Protein AF-A0A4R5Q5V7-F1 (afdb_monomer_lite)

Radius of gyration: 14.05 Å; chains: 1; bounding box: 37×32×37 Å

Organism: NCBI:txid1442381

Sequence (126 aa):
MPRTRPQTLSVTTVNDVAGRLERVVTVLEGMPDRVKAPLVPSAGAYNCRVVVDSGLPSMHAFGAAIDVGVRYSEYWAWSRSRGTKFDPGQLPGEILEAFEAERFIWGGKWFHYDGLHFEYRPELFR

pLDDT: mean 93.29,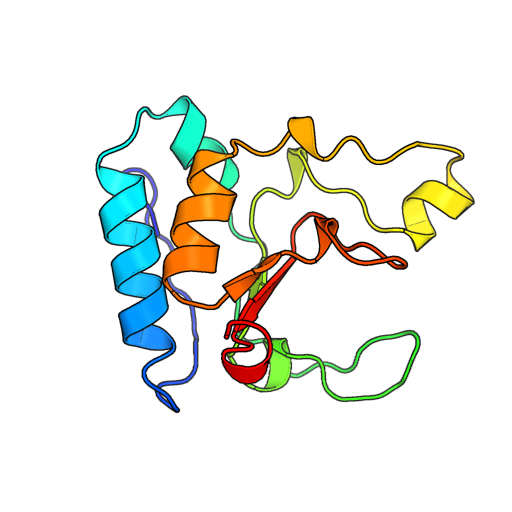 std 4.94, range [76.88, 98.56]

Foldseek 3Di:
DAPVDDDDADADPPPPLVVLVVQLNVQQNPDDPVQCVQVPPWPGFADADADPVPRHTDLSVNSFKTFTNVVLWDFQVRCVVVVHDRDLVSRPVSSCVSLVVSQWHAQCPDPRRTRRMTGRDNVVPD

Secondary structure (DSSP, 8-state):
--TTS--------GGGHHHHHHHHHHHHHTS-HHHHGGGSS--BS----B-TTT-SBPGGGGT-EEE--GGG--BHHHHHHHT----GGGS-HHHHHHHHHTTEEEGGGSTT-BTTEEEE-GGG--

Structure (mmCIF, N/CA/C/O backbone):
data_AF-A0A4R5Q5V7-F1
#
_entry.id   AF-A0A4R5Q5V7-F1
#
loop_
_atom_site.group_PDB
_atom_site.id
_atom_site.type_symbol
_atom_site.label_atom_id
_atom_site.label_alt_id
_atom_site.label_comp_id
_atom_site.label_asym_id
_atom_site.label_entity_id
_atom_site.label_seq_id
_atom_site.pdbx_PDB_ins_code
_atom_site.Cartn_x
_atom_site.Cartn_y
_atom_site.Cartn_z
_atom_site.occupancy
_atom_site.B_iso_or_equiv
_atom_site.auth_seq_id
_atom_site.auth_comp_id
_atom_site.auth_asym_id
_atom_site.auth_atom_id
_atom_site.pdbx_PDB_model_num
ATOM 1 N N . MET A 1 1 ? -9.210 4.720 4.184 1.00 84.25 1 MET A N 1
ATOM 2 C CA . MET A 1 1 ? -8.101 5.628 4.571 1.00 84.25 1 MET A CA 1
ATOM 3 C C . MET A 1 1 ? -8.431 6.311 5.890 1.00 84.25 1 MET A C 1
ATOM 5 O O . MET A 1 1 ? -9.624 6.377 6.177 1.00 84.25 1 MET A O 1
ATOM 9 N N . PRO A 1 2 ? -7.432 6.805 6.656 1.00 82.19 2 PRO A N 1
ATOM 10 C CA . PRO A 1 2 ? -7.642 7.397 7.977 1.00 82.19 2 PRO A CA 1
ATOM 11 C C . PRO A 1 2 ? -8.806 8.399 8.039 1.00 82.19 2 PRO A C 1
ATOM 13 O O . PRO A 1 2 ? -8.857 9.316 7.218 1.00 82.19 2 PRO A O 1
ATOM 16 N N . ARG A 1 3 ? -9.705 8.297 9.025 1.00 83.56 3 ARG A N 1
ATOM 17 C CA . ARG A 1 3 ? -10.880 9.179 9.181 1.00 83.56 3 ARG A CA 1
ATOM 18 C C . ARG A 1 3 ? -10.486 10.633 9.388 1.00 83.56 3 ARG A C 1
ATOM 20 O O . ARG A 1 3 ? -11.242 11.529 9.031 1.00 83.56 3 ARG A O 1
ATOM 27 N N . THR A 1 4 ? -9.303 10.866 9.954 1.00 80.31 4 THR A N 1
ATOM 28 C CA . THR A 1 4 ? -8.746 12.209 10.156 1.00 80.31 4 THR A CA 1
ATOM 29 C C . THR A 1 4 ? -8.502 12.943 8.838 1.00 80.31 4 THR A C 1
ATOM 31 O O . THR A 1 4 ? -8.557 14.171 8.815 1.00 80.31 4 THR A O 1
ATOM 34 N N . ARG A 1 5 ? -8.251 12.216 7.738 1.00 85.94 5 ARG A N 1
ATOM 35 C CA . ARG A 1 5 ? -8.130 12.755 6.376 1.00 85.94 5 ARG A CA 1
ATOM 36 C C . ARG A 1 5 ? -8.626 11.720 5.352 1.00 85.94 5 ARG A C 1
ATOM 38 O O . ARG A 1 5 ? -7.814 10.962 4.807 1.00 85.94 5 ARG A O 1
ATOM 45 N N . PRO A 1 6 ? -9.946 11.676 5.099 1.00 87.19 6 PRO A N 1
ATOM 46 C CA . PRO A 1 6 ? -10.550 10.658 4.254 1.00 87.19 6 PRO A CA 1
ATOM 47 C C . PRO A 1 6 ? -10.111 10.810 2.795 1.00 87.19 6 PRO A C 1
ATOM 49 O O . PRO A 1 6 ? -9.896 11.913 2.296 1.00 87.19 6 PRO A O 1
ATOM 52 N N . GLN A 1 7 ? -9.987 9.675 2.113 1.00 91.25 7 GLN A N 1
ATOM 53 C CA . GLN A 1 7 ? -9.682 9.586 0.687 1.00 91.25 7 GLN A CA 1
ATOM 54 C C . GLN A 1 7 ? -10.450 8.397 0.113 1.00 91.25 7 GLN A C 1
ATOM 56 O O . GLN A 1 7 ? -10.552 7.358 0.774 1.00 91.25 7 GLN A O 1
ATOM 61 N N . THR A 1 8 ? -10.945 8.543 -1.113 1.00 91.75 8 THR A N 1
ATOM 62 C CA . THR A 1 8 ? -11.619 7.467 -1.845 1.00 91.75 8 THR A CA 1
ATOM 63 C C . THR A 1 8 ? -10.608 6.742 -2.720 1.00 91.75 8 THR A C 1
ATOM 65 O O . THR A 1 8 ? -9.872 7.377 -3.472 1.00 91.75 8 THR A O 1
ATOM 68 N N . LEU A 1 9 ? -10.584 5.415 -2.627 1.00 94.19 9 LEU A N 1
ATOM 69 C CA . LEU A 1 9 ? -9.711 4.553 -3.414 1.00 94.19 9 LEU A CA 1
ATOM 70 C C . LEU A 1 9 ? -10.555 3.557 -4.197 1.00 94.19 9 LEU A C 1
ATOM 72 O O . LEU A 1 9 ? -11.476 2.957 -3.647 1.00 94.19 9 LEU A O 1
ATOM 76 N N . SER A 1 10 ? -10.204 3.358 -5.462 1.00 96.62 10 SER A N 1
ATOM 77 C CA . SER A 1 10 ? -10.748 2.272 -6.270 1.00 96.62 10 SER A CA 1
ATOM 78 C C . SER A 1 10 ? -9.833 1.059 -6.137 1.00 96.62 10 SER A C 1
ATOM 80 O O . SER A 1 10 ? -8.649 1.144 -6.462 1.00 96.62 10 SER A O 1
ATOM 82 N N . VAL A 1 11 ? -10.379 -0.053 -5.656 1.00 97.94 11 VAL A N 1
ATOM 83 C CA . VAL A 1 11 ? -9.701 -1.350 -5.508 1.00 97.94 11 VAL A CA 1
ATOM 84 C C . VAL A 1 11 ? -10.638 -2.468 -5.952 1.00 97.94 11 VAL A C 1
ATOM 86 O O . VAL A 1 11 ? -11.851 -2.278 -6.032 1.00 97.94 11 VAL A O 1
ATOM 89 N N . THR A 1 12 ? -10.081 -3.633 -6.269 1.00 98.25 12 THR A N 1
ATOM 90 C CA . THR A 1 12 ? -10.876 -4.797 -6.668 1.00 98.25 12 THR A CA 1
ATOM 91 C C . THR A 1 12 ? -11.590 -5.441 -5.478 1.00 98.25 12 THR A C 1
ATOM 93 O O . THR A 1 12 ? -11.130 -5.376 -4.338 1.00 98.25 12 THR A O 1
ATOM 96 N N . THR A 1 13 ? -12.717 -6.099 -5.744 1.00 98.25 13 THR A N 1
ATOM 97 C CA . THR A 1 13 ? -13.428 -6.943 -4.769 1.00 98.25 13 THR A CA 1
ATOM 98 C C . THR A 1 13 ? -13.023 -8.415 -4.860 1.00 98.25 13 THR A C 1
ATOM 100 O O . THR A 1 13 ? -13.349 -9.204 -3.973 1.00 98.25 13 THR A O 1
ATOM 103 N N . VAL A 1 14 ? -12.286 -8.803 -5.907 1.00 98.12 14 VAL A N 1
ATOM 104 C CA . VAL A 1 14 ? -11.751 -10.162 -6.061 1.00 98.12 14 VAL A CA 1
ATOM 105 C C . VAL A 1 14 ? -10.850 -10.491 -4.867 1.00 98.12 14 VAL A C 1
ATOM 107 O O . VAL A 1 14 ? -10.054 -9.658 -4.442 1.00 98.12 14 VAL A O 1
ATOM 110 N N . ASN A 1 15 ? -10.979 -11.702 -4.316 1.00 97.62 15 ASN A N 1
ATOM 111 C CA . ASN A 1 15 ? -10.236 -12.175 -3.136 1.00 97.62 15 ASN A CA 1
ATOM 112 C C . ASN A 1 15 ? -10.386 -11.310 -1.868 1.00 97.62 15 ASN A C 1
ATOM 114 O O . ASN A 1 15 ? -9.518 -11.340 -0.990 1.00 97.62 15 ASN A O 1
ATOM 118 N N . ASP A 1 16 ? -11.492 -10.567 -1.754 1.00 98.25 16 ASP A N 1
ATOM 119 C CA . ASP A 1 16 ? -11.762 -9.659 -0.632 1.00 98.25 16 ASP A CA 1
ATOM 120 C C . ASP A 1 16 ? -10.714 -8.536 -0.494 1.00 98.25 16 ASP A C 1
ATOM 122 O O . ASP A 1 16 ? -10.481 -8.029 0.595 1.00 98.25 16 ASP A O 1
ATOM 126 N N . VAL A 1 17 ? -10.049 -8.113 -1.577 1.00 98.50 17 VAL A N 1
ATOM 127 C CA . VAL A 1 17 ? -9.020 -7.051 -1.497 1.00 98.50 17 VAL A CA 1
ATOM 128 C C . VAL A 1 17 ? -9.574 -5.757 -0.886 1.00 98.50 17 VAL A C 1
ATOM 130 O O . VAL A 1 17 ? -8.912 -5.154 -0.041 1.00 98.50 17 VAL A O 1
ATOM 133 N N . ALA A 1 18 ? -10.796 -5.359 -1.254 1.00 98.06 18 ALA A N 1
ATOM 134 C CA . ALA A 1 18 ? -11.468 -4.208 -0.656 1.00 98.06 18 ALA A CA 1
ATOM 135 C C . ALA A 1 18 ? -11.642 -4.356 0.868 1.00 98.06 18 ALA A C 1
ATOM 137 O O . ALA A 1 18 ? -11.178 -3.496 1.616 1.00 98.06 18 ALA A O 1
ATOM 138 N N . GLY A 1 19 ? -12.228 -5.464 1.338 1.00 98.12 19 GLY A N 1
ATOM 139 C CA . GLY A 1 19 ? -12.441 -5.703 2.768 1.00 98.12 19 GLY A CA 1
ATOM 140 C C . GLY A 1 19 ? -11.135 -5.885 3.547 1.00 98.12 19 GLY A C 1
ATOM 141 O O . GLY A 1 19 ? -11.014 -5.438 4.685 1.00 98.12 19 GLY A O 1
ATOM 142 N N . ARG A 1 20 ? -10.109 -6.472 2.926 1.00 98.38 20 ARG A N 1
ATOM 143 C CA . ARG A 1 20 ? -8.748 -6.554 3.477 1.00 98.38 20 ARG A CA 1
ATOM 144 C C . ARG A 1 20 ? -8.156 -5.176 3.714 1.00 98.38 20 ARG A C 1
ATOM 146 O O . ARG A 1 20 ? -7.679 -4.897 4.808 1.00 98.38 20 ARG A O 1
ATOM 153 N N . LEU A 1 21 ? -8.226 -4.296 2.717 1.00 97.44 21 LEU A N 1
ATOM 154 C CA . LEU A 1 21 ? -7.729 -2.931 2.850 1.00 97.44 21 LEU A CA 1
ATOM 155 C C . LEU A 1 21 ? -8.521 -2.139 3.902 1.00 97.44 21 LEU A C 1
ATOM 157 O O . LEU A 1 21 ? -7.935 -1.350 4.643 1.00 97.44 21 LEU A O 1
ATOM 161 N N . GLU A 1 22 ? -9.830 -2.369 4.020 1.00 96.62 22 GLU A N 1
ATOM 162 C CA . GLU A 1 22 ? -10.630 -1.810 5.115 1.00 96.62 22 GLU A CA 1
ATOM 163 C C . GLU A 1 22 ? -10.118 -2.267 6.485 1.00 96.62 22 GLU A C 1
ATOM 165 O O . GLU A 1 22 ? -9.940 -1.424 7.362 1.00 96.62 22 GLU A O 1
ATOM 170 N N . ARG A 1 23 ? -9.791 -3.555 6.662 1.00 98.00 23 ARG A N 1
ATOM 171 C CA . ARG A 1 23 ? -9.216 -4.074 7.916 1.00 98.00 23 ARG A CA 1
ATOM 172 C C . ARG A 1 23 ? -7.849 -3.469 8.233 1.00 98.00 23 ARG A C 1
ATOM 174 O O . ARG A 1 23 ? -7.634 -3.075 9.380 1.00 98.00 23 ARG A O 1
ATOM 181 N N . VAL A 1 24 ? -6.978 -3.296 7.232 1.00 97.69 24 VAL A N 1
ATOM 182 C CA . VAL A 1 24 ? -5.710 -2.552 7.390 1.00 97.69 24 VAL A CA 1
ATOM 183 C C . VAL A 1 24 ? -5.991 -1.153 7.933 1.00 97.69 24 VAL A C 1
ATOM 185 O O . VAL A 1 24 ? -5.417 -0.741 8.940 1.00 97.69 24 VAL A O 1
ATOM 188 N N . VAL A 1 25 ? -6.912 -0.423 7.299 1.00 94.88 25 VAL A N 1
ATOM 189 C CA . VAL A 1 25 ? -7.279 0.928 7.736 1.00 94.88 25 VAL A CA 1
ATOM 190 C C . VAL A 1 25 ? -7.827 0.898 9.160 1.00 94.88 25 VAL A C 1
ATOM 192 O O . VAL A 1 25 ? -7.372 1.691 9.973 1.00 94.88 25 VAL A O 1
ATOM 195 N N . THR A 1 26 ? -8.738 -0.018 9.498 1.00 95.94 26 THR A N 1
ATOM 196 C CA . THR A 1 26 ? -9.308 -0.150 10.848 1.00 95.94 26 THR A CA 1
ATOM 197 C C . THR A 1 26 ? -8.240 -0.346 11.919 1.00 95.94 26 THR A C 1
ATOM 199 O O . THR A 1 26 ? -8.316 0.305 12.961 1.00 95.94 26 THR A O 1
ATOM 202 N N . VAL A 1 27 ? -7.240 -1.196 11.671 1.00 97.12 27 VAL A N 1
ATOM 203 C CA . VAL A 1 27 ? -6.109 -1.389 12.591 1.00 97.12 27 VAL A CA 1
ATOM 204 C C . VAL A 1 27 ? -5.335 -0.082 12.763 1.00 97.12 27 VAL A C 1
ATOM 206 O O . VAL A 1 27 ? -5.098 0.359 13.889 1.00 97.12 27 VAL A O 1
ATOM 209 N N . LEU A 1 28 ? -4.999 0.581 11.655 1.00 96.06 28 LEU A N 1
ATOM 210 C CA . LEU A 1 28 ? -4.202 1.806 11.673 1.00 96.06 28 LEU A CA 1
ATOM 211 C C . LEU A 1 28 ? -4.962 3.011 12.255 1.00 96.06 28 LEU A C 1
ATOM 213 O O . LEU A 1 28 ? -4.329 3.885 12.838 1.00 96.06 28 LEU A O 1
ATOM 217 N N . GLU A 1 29 ? -6.299 3.064 12.181 1.00 94.25 29 GLU A N 1
ATOM 218 C CA . GLU A 1 29 ? -7.115 4.109 12.833 1.00 94.25 29 GLU A CA 1
ATOM 219 C C . GLU A 1 29 ? -6.873 4.189 14.341 1.00 94.25 29 GLU A C 1
ATOM 221 O O . GLU A 1 29 ? -6.864 5.285 14.908 1.00 94.25 29 GLU A O 1
ATOM 226 N N . GLY A 1 30 ? -6.684 3.033 14.984 1.00 93.69 30 GLY A N 1
ATOM 227 C CA . GLY A 1 30 ? -6.437 2.929 16.422 1.00 93.69 30 GLY A CA 1
ATOM 228 C C . GLY A 1 30 ? -5.048 3.410 16.848 1.00 93.69 30 GLY A C 1
ATOM 229 O O . GLY A 1 30 ? -4.768 3.469 18.044 1.00 93.69 30 GLY A O 1
ATOM 230 N N . MET A 1 31 ? -4.175 3.753 15.897 1.00 95.69 31 MET A N 1
ATOM 231 C CA . MET A 1 31 ? -2.785 4.112 16.163 1.00 95.69 31 MET A CA 1
ATOM 232 C C . MET A 1 31 ? -2.569 5.631 16.285 1.00 95.69 31 MET A C 1
ATOM 234 O O . MET A 1 31 ? -3.375 6.434 15.792 1.00 95.69 31 MET A O 1
ATOM 238 N N . PRO A 1 32 ? -1.461 6.063 16.924 1.00 95.50 32 PRO A N 1
ATOM 239 C CA . PRO A 1 32 ? -1.109 7.475 17.029 1.00 95.50 32 PRO A CA 1
ATOM 240 C C . PRO A 1 32 ? -0.955 8.154 15.663 1.00 95.50 32 PRO A C 1
ATOM 242 O O . PRO A 1 32 ? -0.524 7.537 14.689 1.00 95.50 32 PRO A O 1
ATOM 245 N N . ASP A 1 33 ? -1.207 9.462 15.599 1.00 93.38 33 ASP A N 1
ATOM 246 C CA . ASP A 1 33 ? -1.174 10.218 14.337 1.00 93.38 33 ASP A CA 1
ATOM 247 C C . ASP A 1 33 ? 0.169 10.139 13.601 1.00 93.38 33 ASP A C 1
ATOM 249 O O . ASP A 1 33 ? 0.183 10.120 12.373 1.00 93.38 33 ASP A O 1
ATOM 253 N N . ARG A 1 34 ? 1.289 9.996 14.325 1.00 92.94 34 ARG A N 1
ATOM 254 C CA . ARG A 1 34 ? 2.617 9.783 13.721 1.00 92.94 34 ARG A CA 1
ATOM 255 C C . ARG A 1 34 ? 2.694 8.520 12.849 1.00 92.94 34 ARG A C 1
ATOM 257 O O . ARG A 1 34 ? 3.433 8.518 11.875 1.00 92.94 34 ARG A O 1
ATOM 264 N N . VAL A 1 35 ? 1.926 7.478 13.183 1.00 94.88 35 VAL A N 1
ATOM 265 C CA . VAL A 1 35 ? 1.863 6.214 12.428 1.00 94.88 35 VAL A CA 1
ATOM 266 C C . VAL A 1 35 ? 0.893 6.330 11.254 1.00 94.88 35 VAL A C 1
ATOM 268 O O . VAL A 1 35 ? 1.126 5.761 10.199 1.00 94.88 35 VAL A O 1
ATOM 271 N N . LYS A 1 36 ? -0.185 7.107 11.396 1.00 94.19 36 LYS A N 1
ATOM 272 C CA . LYS A 1 36 ? -1.178 7.304 10.325 1.00 94.19 36 LYS A CA 1
ATOM 273 C C . LYS A 1 36 ? -0.740 8.326 9.279 1.00 94.19 36 LYS A C 1
ATOM 275 O O . LYS A 1 36 ? -1.203 8.262 8.142 1.00 94.19 36 LYS A O 1
ATOM 280 N N . ALA A 1 37 ? 0.119 9.278 9.646 1.00 93.44 37 ALA A N 1
ATOM 281 C CA . ALA A 1 37 ? 0.553 10.369 8.774 1.00 93.44 37 ALA A CA 1
ATOM 282 C C . ALA A 1 37 ? 1.089 9.907 7.400 1.00 93.44 37 ALA A C 1
ATOM 284 O O . ALA A 1 37 ? 0.698 10.517 6.404 1.00 93.44 37 ALA A O 1
ATOM 285 N N . PRO A 1 38 ? 1.888 8.825 7.285 1.00 94.19 38 PRO A N 1
ATOM 286 C CA . PRO A 1 38 ? 2.358 8.321 5.994 1.00 94.19 38 PRO A CA 1
ATOM 287 C C . PRO A 1 38 ? 1.241 7.852 5.051 1.00 94.19 38 PRO A C 1
ATOM 289 O O . PRO A 1 38 ? 1.438 7.846 3.841 1.00 94.19 38 PRO A O 1
ATOM 292 N N . LEU A 1 39 ? 0.056 7.503 5.559 1.00 94.00 39 LEU A N 1
ATOM 293 C CA . LEU A 1 39 ? -1.071 7.073 4.726 1.00 94.00 39 LEU A CA 1
ATOM 294 C C . LEU A 1 39 ? -1.693 8.240 3.936 1.00 94.00 39 LEU A C 1
ATOM 296 O O . LEU A 1 39 ? -2.546 8.018 3.078 1.00 94.00 39 LEU A O 1
ATOM 300 N N . VAL A 1 40 ? -1.337 9.498 4.230 1.00 92.56 40 VAL A N 1
ATOM 301 C CA . VAL A 1 40 ? -2.016 10.667 3.662 1.00 92.56 40 VAL A CA 1
ATOM 302 C C . VAL A 1 40 ? -1.041 11.702 3.077 1.00 92.56 40 VAL A C 1
ATOM 304 O O . VAL A 1 40 ? -0.198 12.228 3.805 1.00 92.56 40 VAL A O 1
ATOM 307 N N . PRO A 1 41 ? -1.237 12.128 1.813 1.00 92.88 41 PRO A N 1
ATOM 308 C CA . PRO A 1 41 ? -2.107 11.501 0.815 1.00 92.88 41 PRO A CA 1
ATOM 309 C C . PRO A 1 41 ? -1.550 10.133 0.396 1.00 92.88 41 PRO A C 1
ATOM 311 O O . PRO A 1 41 ? -0.339 9.917 0.431 1.00 92.88 41 PRO A O 1
ATOM 314 N N . SER A 1 42 ? -2.427 9.223 -0.023 1.00 93.94 42 SER A N 1
ATOM 315 C CA . SER A 1 42 ? -1.981 8.080 -0.823 1.00 93.94 42 SER A CA 1
ATOM 316 C C . SER A 1 42 ? -1.553 8.562 -2.211 1.00 93.94 42 SER A C 1
ATOM 318 O O . SER A 1 42 ? -2.009 9.605 -2.685 1.00 93.94 42 SER A O 1
ATOM 320 N N . ALA A 1 43 ? -0.698 7.789 -2.873 1.00 94.25 43 ALA A N 1
ATOM 321 C CA . ALA A 1 43 ? -0.378 7.954 -4.290 1.00 94.25 43 ALA A CA 1
ATOM 322 C C . ALA A 1 43 ? -1.353 7.184 -5.208 1.00 94.25 43 ALA A C 1
ATOM 324 O O . ALA A 1 43 ? -1.187 7.172 -6.426 1.00 94.25 43 ALA A O 1
ATOM 325 N N . GLY A 1 44 ? -2.418 6.613 -4.636 1.00 94.62 44 GLY A N 1
ATOM 326 C CA . GLY A 1 44 ? -3.501 5.954 -5.358 1.00 94.62 44 GLY A CA 1
ATOM 327 C C . GLY A 1 44 ? -3.487 4.432 -5.228 1.00 94.62 44 GLY A C 1
ATOM 328 O O . GLY A 1 44 ? -2.621 3.843 -4.585 1.00 94.62 44 GLY A O 1
ATOM 329 N N . ALA A 1 45 ? -4.501 3.808 -5.826 1.00 97.31 45 ALA A N 1
ATOM 330 C CA . ALA A 1 45 ? -4.689 2.360 -5.852 1.00 97.31 45 ALA A CA 1
ATOM 331 C C . ALA A 1 45 ? -4.909 1.883 -7.295 1.00 97.31 45 ALA A C 1
ATOM 333 O O . ALA A 1 45 ? -3.939 1.662 -8.010 1.00 97.31 45 ALA A O 1
ATOM 334 N N . TYR A 1 46 ? -6.142 1.786 -7.793 1.00 97.44 46 TYR A N 1
ATOM 335 C CA . TYR A 1 46 ? -6.361 1.433 -9.197 1.00 97.44 46 TYR A CA 1
ATOM 336 C C . TYR A 1 46 ? -5.767 2.463 -10.171 1.00 97.44 46 TYR A C 1
ATOM 338 O O . TYR A 1 46 ? -6.094 3.650 -10.126 1.00 97.44 46 TYR A O 1
ATOM 346 N N . ASN A 1 47 ? -4.932 1.978 -11.088 1.00 96.19 47 ASN A N 1
ATOM 347 C CA . ASN A 1 47 ? -4.413 2.724 -12.229 1.00 96.19 47 ASN A CA 1
ATOM 348 C C . ASN A 1 47 ? -4.057 1.731 -13.345 1.00 96.19 47 ASN A C 1
ATOM 350 O O . ASN A 1 47 ? -3.159 0.903 -13.176 1.00 96.19 47 ASN A O 1
ATOM 354 N N . CYS A 1 48 ? -4.765 1.797 -14.476 1.00 94.62 48 CYS A N 1
ATOM 355 C CA . CYS A 1 48 ? -4.542 0.914 -15.621 1.00 94.62 48 CYS A CA 1
ATOM 356 C C . CYS A 1 48 ? -3.244 1.299 -16.352 1.00 94.62 48 CYS A C 1
ATOM 358 O O . CYS A 1 48 ? -3.255 2.059 -17.319 1.00 94.62 48 CYS A O 1
ATOM 360 N N . ARG A 1 49 ? -2.114 0.789 -15.851 1.00 92.75 49 ARG A N 1
ATOM 361 C CA . ARG A 1 49 ? -0.767 1.041 -16.375 1.00 92.75 49 ARG A CA 1
ATOM 362 C C . ARG A 1 49 ? 0.084 -0.225 -16.409 1.00 92.75 49 ARG A C 1
ATOM 364 O O . ARG A 1 49 ? -0.150 -1.180 -15.666 1.00 92.75 49 ARG A O 1
ATOM 371 N N . VAL A 1 50 ? 1.131 -0.186 -17.221 1.00 92.56 50 VAL A N 1
ATOM 372 C CA . VAL A 1 50 ? 2.200 -1.190 -17.219 1.00 92.56 50 VAL A CA 1
ATOM 373 C C . VAL A 1 50 ? 3.357 -0.753 -16.319 1.00 92.56 50 VAL A C 1
ATOM 375 O O . VAL A 1 50 ? 3.523 0.436 -16.026 1.00 92.56 50 VAL A O 1
ATOM 378 N N . VAL A 1 51 ? 4.160 -1.712 -15.867 1.00 85.56 51 VAL A N 1
ATOM 379 C CA . VAL A 1 51 ? 5.458 -1.440 -15.241 1.00 85.56 51 VAL A CA 1
ATOM 380 C C . VAL A 1 51 ? 6.431 -1.023 -16.340 1.00 85.56 51 VAL A C 1
ATOM 382 O O . VAL A 1 51 ? 6.591 -1.743 -17.323 1.00 85.56 51 VAL A O 1
ATOM 385 N N . VAL A 1 52 ? 7.072 0.138 -16.178 1.00 81.62 52 VAL A N 1
ATOM 386 C CA . VAL A 1 52 ? 7.930 0.754 -17.211 1.00 81.62 52 VAL A CA 1
ATOM 387 C C . VAL A 1 52 ? 9.014 -0.207 -17.701 1.00 81.62 52 VAL A C 1
ATOM 389 O O . VAL A 1 52 ? 9.261 -0.297 -18.899 1.00 81.62 52 VAL A O 1
ATOM 392 N N . ASP A 1 53 ? 9.607 -0.964 -16.782 1.00 76.88 53 ASP A N 1
ATOM 393 C CA . ASP A 1 53 ? 10.814 -1.739 -17.062 1.00 76.88 53 ASP A CA 1
ATOM 394 C C . ASP A 1 53 ? 10.520 -3.119 -17.676 1.00 76.88 53 ASP A C 1
ATOM 396 O O . ASP A 1 53 ? 11.403 -3.723 -18.280 1.00 76.88 53 ASP A O 1
ATOM 400 N N . SER A 1 54 ? 9.292 -3.632 -17.527 1.00 84.56 54 SER A N 1
ATOM 401 C CA . SER A 1 54 ? 8.905 -4.968 -18.011 1.00 84.56 54 SER A CA 1
ATOM 402 C C . SER A 1 54 ? 7.806 -4.956 -19.072 1.00 84.56 54 SER A C 1
ATOM 404 O O . SER A 1 54 ? 7.629 -5.952 -19.769 1.00 84.56 54 SER A O 1
ATOM 406 N N . GLY A 1 55 ? 7.029 -3.874 -19.179 1.00 88.00 55 GLY A N 1
ATOM 407 C CA . GLY A 1 55 ? 5.835 -3.807 -20.026 1.00 88.00 55 GLY A CA 1
ATOM 408 C C . GLY A 1 55 ? 4.667 -4.680 -19.546 1.00 88.00 55 GLY A C 1
ATOM 409 O O . GLY A 1 55 ? 3.607 -4.669 -20.169 1.00 88.00 55 GLY A O 1
ATOM 410 N N . LEU A 1 56 ? 4.824 -5.415 -18.440 1.00 90.75 56 LEU A N 1
ATOM 411 C CA . LEU A 1 56 ? 3.757 -6.225 -17.857 1.00 90.75 56 LEU A CA 1
ATOM 412 C C . LEU A 1 56 ? 2.750 -5.336 -17.110 1.00 90.75 56 LEU A C 1
ATOM 414 O O . LEU A 1 56 ? 3.137 -4.285 -16.583 1.00 90.75 56 LEU A O 1
ATOM 418 N N . PRO A 1 57 ? 1.468 -5.740 -17.022 1.00 92.81 57 PRO A N 1
ATOM 419 C CA . PRO A 1 57 ? 0.491 -5.037 -16.200 1.00 92.81 57 PRO A CA 1
ATOM 420 C C . PRO A 1 57 ? 0.980 -4.895 -14.756 1.00 92.81 57 PRO A C 1
ATOM 422 O O . PRO A 1 57 ? 1.416 -5.864 -14.137 1.00 92.81 57 PRO A O 1
ATOM 425 N N . SER A 1 58 ? 0.905 -3.679 -14.219 1.00 94.75 58 SER A N 1
ATOM 426 C CA . SER A 1 58 ? 1.178 -3.432 -12.802 1.00 94.75 58 SER A CA 1
ATOM 427 C C . SER A 1 58 ? 0.065 -4.020 -11.930 1.00 94.75 58 SER A C 1
ATOM 429 O O . SER A 1 58 ? -1.088 -4.071 -12.357 1.00 94.75 58 SER A O 1
ATOM 431 N N . MET A 1 59 ? 0.355 -4.363 -10.670 1.00 96.62 59 MET A N 1
ATOM 432 C CA . MET A 1 59 ? -0.685 -4.750 -9.706 1.00 96.62 59 MET A CA 1
ATOM 433 C C . MET A 1 59 ? -1.741 -3.656 -9.470 1.00 96.62 59 MET A C 1
ATOM 435 O O . MET A 1 59 ? -2.900 -3.961 -9.173 1.00 96.62 59 MET A O 1
ATOM 439 N N . HIS A 1 60 ? -1.403 -2.388 -9.735 1.00 97.75 60 HIS A N 1
ATOM 440 C CA . HIS A 1 60 ? -2.380 -1.296 -9.793 1.00 97.75 60 HIS A CA 1
ATOM 441 C C . HIS A 1 60 ? -3.431 -1.475 -10.895 1.00 97.75 60 HIS A C 1
ATOM 443 O O . HIS A 1 60 ? -4.583 -1.087 -10.702 1.00 97.75 60 HIS A O 1
ATOM 449 N N . ALA A 1 61 ? -3.078 -2.082 -12.033 1.00 97.38 61 ALA A N 1
ATOM 450 C CA . ALA A 1 61 ? -4.011 -2.311 -13.136 1.00 97.38 61 ALA A CA 1
ATOM 451 C C . ALA A 1 61 ? -5.094 -3.338 -12.774 1.00 97.38 61 ALA A C 1
ATOM 453 O O . ALA A 1 61 ? -6.182 -3.311 -13.342 1.00 97.38 61 ALA A O 1
ATOM 454 N N . PHE A 1 62 ? -4.826 -4.195 -11.786 1.00 97.19 62 PHE A N 1
ATOM 455 C CA . PHE A 1 62 ? -5.794 -5.142 -11.232 1.00 97.19 62 PHE A CA 1
ATOM 456 C C . PHE A 1 62 ? -6.554 -4.588 -10.017 1.00 97.19 62 PHE A C 1
ATOM 458 O O . PHE A 1 62 ? -7.371 -5.298 -9.436 1.00 97.19 62 PHE A O 1
ATOM 465 N N . GLY A 1 63 ? -6.289 -3.341 -9.602 1.00 97.81 63 GLY A N 1
ATOM 466 C CA . GLY A 1 63 ? -6.870 -2.761 -8.386 1.00 97.81 63 GLY A CA 1
ATOM 467 C C . GLY A 1 63 ? -6.450 -3.497 -7.110 1.00 97.81 63 GLY A C 1
ATOM 468 O O . GLY A 1 63 ? -7.177 -3.458 -6.121 1.00 97.81 63 GLY A O 1
ATOM 469 N N . ALA A 1 64 ? -5.311 -4.193 -7.151 1.00 98.31 64 ALA A N 1
ATOM 470 C CA . ALA A 1 64 ? -4.801 -5.052 -6.086 1.00 98.31 64 ALA A CA 1
ATOM 471 C C . ALA A 1 64 ? -3.520 -4.490 -5.445 1.00 98.31 64 ALA A C 1
ATOM 473 O O . ALA A 1 64 ? -2.758 -5.225 -4.822 1.00 98.31 64 ALA A O 1
ATOM 474 N N . ALA A 1 65 ? -3.288 -3.185 -5.597 1.00 98.25 65 ALA A N 1
ATOM 475 C CA . ALA A 1 65 ? -2.174 -2.473 -4.993 1.00 98.25 65 ALA A CA 1
ATOM 476 C C . ALA A 1 65 ? -2.584 -1.075 -4.522 1.00 98.25 65 ALA A C 1
ATOM 478 O O . ALA A 1 65 ? -3.574 -0.514 -5.002 1.00 98.25 65 ALA A O 1
ATOM 479 N N . ILE A 1 66 ? -1.805 -0.523 -3.599 1.00 98.00 66 ILE A N 1
ATOM 480 C CA . ILE A 1 66 ? -1.936 0.832 -3.071 1.00 98.00 66 ILE A CA 1
ATOM 481 C C . ILE A 1 66 ? -0.553 1.414 -2.792 1.00 98.00 66 ILE A C 1
ATOM 483 O O . ILE A 1 66 ? 0.337 0.725 -2.301 1.00 98.00 66 ILE A O 1
ATOM 487 N N . ASP A 1 67 ? -0.425 2.709 -3.055 1.00 97.06 67 ASP A N 1
ATOM 488 C CA . ASP A 1 67 ? 0.782 3.474 -2.799 1.00 97.06 67 ASP A CA 1
ATOM 489 C C . ASP A 1 67 ? 0.577 4.437 -1.618 1.00 97.06 67 ASP A C 1
ATOM 491 O O . ASP A 1 67 ? -0.308 5.300 -1.642 1.00 97.06 67 ASP A O 1
ATOM 495 N N . VAL A 1 68 ? 1.399 4.321 -0.574 1.00 96.25 68 VAL A N 1
ATOM 496 C CA . VAL A 1 68 ? 1.382 5.189 0.620 1.00 96.25 68 VAL A CA 1
ATOM 497 C C . VAL A 1 68 ? 2.802 5.539 1.060 1.00 96.25 68 VAL A C 1
ATOM 499 O O . VAL A 1 68 ? 3.771 4.940 0.620 1.00 96.25 68 VAL A O 1
ATOM 502 N N . GLY A 1 69 ? 2.958 6.529 1.937 1.00 93.94 69 GLY A N 1
ATOM 503 C CA . GLY A 1 69 ? 4.263 6.847 2.512 1.00 93.94 69 GLY A CA 1
ATOM 504 C C . GLY A 1 69 ? 5.230 7.502 1.528 1.00 93.94 69 GLY A C 1
ATOM 505 O O . GLY A 1 69 ? 6.431 7.408 1.726 1.00 93.94 69 GLY A O 1
ATOM 506 N N . VAL A 1 70 ? 4.728 8.221 0.516 1.00 91.25 70 VAL A N 1
ATOM 507 C CA . VAL A 1 70 ? 5.525 8.852 -0.563 1.00 91.25 70 VAL A CA 1
ATOM 508 C C . VAL A 1 70 ? 6.720 9.674 -0.048 1.00 91.25 70 VAL A C 1
ATOM 510 O O . VAL A 1 70 ? 7.772 9.728 -0.673 1.00 91.25 70 VAL A O 1
ATOM 513 N N . ARG A 1 71 ? 6.584 10.326 1.115 1.00 89.19 71 ARG A N 1
ATOM 514 C CA . ARG A 1 71 ? 7.673 11.111 1.733 1.00 89.19 71 ARG A CA 1
ATOM 515 C C . ARG A 1 71 ? 8.798 10.264 2.340 1.00 89.19 71 ARG A C 1
ATOM 517 O O . ARG A 1 71 ? 9.867 10.804 2.589 1.00 89.19 71 ARG A O 1
ATOM 524 N N . TYR A 1 72 ? 8.528 8.991 2.599 1.00 87.31 72 TYR A N 1
ATOM 525 C CA . TYR A 1 72 ? 9.404 8.011 3.249 1.00 87.31 72 TYR A CA 1
ATOM 526 C C . TYR A 1 72 ? 9.868 6.924 2.270 1.00 87.31 72 TYR A C 1
ATOM 528 O O . TYR A 1 72 ? 10.538 5.972 2.658 1.00 87.31 72 TYR A O 1
ATOM 536 N N . SER A 1 73 ? 9.459 7.026 1.005 1.00 87.38 73 SER A N 1
ATOM 537 C CA . SER A 1 73 ? 9.727 6.028 -0.019 1.00 87.38 73 SER A CA 1
ATOM 538 C C . SER A 1 73 ?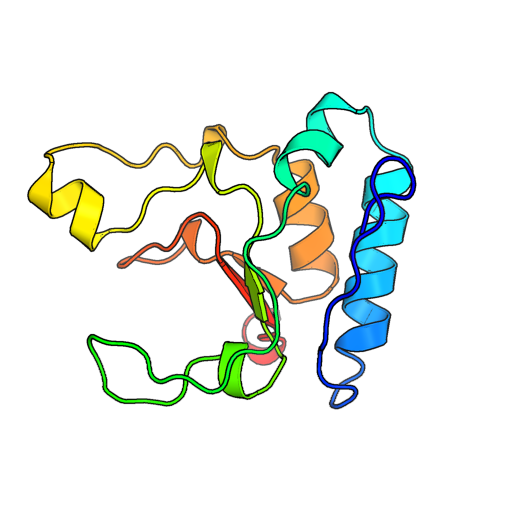 10.890 6.427 -0.908 1.0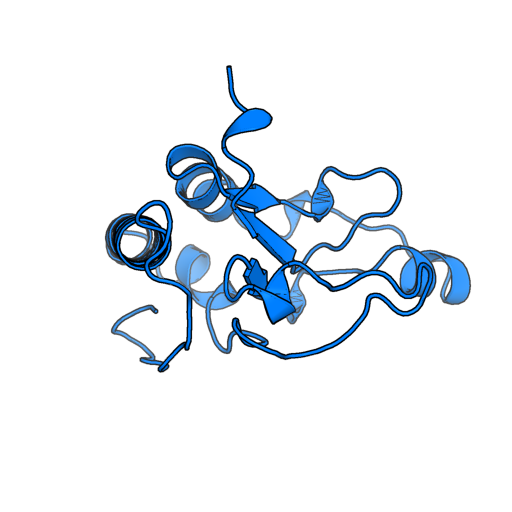0 87.38 73 SER A C 1
ATOM 540 O O . SER A 1 73 ? 11.074 7.603 -1.219 1.00 87.38 73 SER A O 1
ATOM 542 N N . GLU A 1 74 ? 11.585 5.426 -1.425 1.00 90.19 74 GLU A N 1
ATOM 543 C CA . GLU A 1 74 ? 12.555 5.584 -2.496 1.00 90.19 74 GLU A CA 1
ATOM 544 C C . GLU A 1 74 ? 12.355 4.448 -3.508 1.00 90.19 74 GLU A C 1
ATOM 546 O O . GLU A 1 74 ? 11.955 3.339 -3.139 1.00 90.19 74 GLU A O 1
ATOM 551 N N . TYR A 1 75 ? 12.606 4.739 -4.785 1.00 88.88 75 TYR A N 1
ATOM 552 C CA . TYR A 1 75 ? 12.544 3.762 -5.872 1.00 88.88 75 TYR A CA 1
ATOM 553 C C . TYR A 1 75 ? 13.962 3.387 -6.295 1.00 88.88 75 TYR A C 1
ATOM 555 O O . TYR A 1 75 ? 14.804 4.268 -6.489 1.00 88.88 75 TYR A O 1
ATOM 563 N N . TRP A 1 76 ? 14.235 2.097 -6.492 1.00 89.44 76 TRP A N 1
ATOM 564 C CA . TRP A 1 76 ? 15.593 1.601 -6.753 1.00 89.44 76 TRP A CA 1
ATOM 565 C C . TRP A 1 76 ? 16.298 2.316 -7.919 1.00 89.44 76 TRP A C 1
ATOM 567 O O . TRP A 1 76 ? 17.499 2.597 -7.847 1.00 89.44 76 TRP A O 1
ATOM 577 N N . ALA A 1 77 ? 15.568 2.669 -8.984 1.00 87.88 77 ALA A N 1
ATOM 578 C CA . ALA A 1 77 ? 16.155 3.356 -10.130 1.00 87.88 77 ALA A CA 1
ATOM 579 C C . ALA A 1 77 ? 16.521 4.814 -9.807 1.00 87.88 77 ALA A C 1
ATOM 581 O O . ALA A 1 77 ? 17.499 5.333 -10.350 1.00 87.88 77 ALA A O 1
ATOM 582 N N . TRP A 1 78 ? 15.767 5.465 -8.914 1.00 89.69 78 TRP A N 1
ATOM 583 C CA . TRP A 1 78 ? 16.053 6.820 -8.437 1.00 89.69 78 TRP A CA 1
ATOM 584 C C . TRP A 1 78 ? 17.241 6.830 -7.482 1.00 89.69 78 TRP A C 1
ATOM 586 O O . TRP A 1 78 ? 18.125 7.671 -7.631 1.00 89.69 78 TRP A O 1
ATOM 596 N N . SER A 1 79 ? 17.335 5.855 -6.575 1.00 90.44 79 SER A N 1
ATOM 597 C CA . SER A 1 79 ? 18.538 5.678 -5.759 1.00 90.44 79 SER A CA 1
ATOM 598 C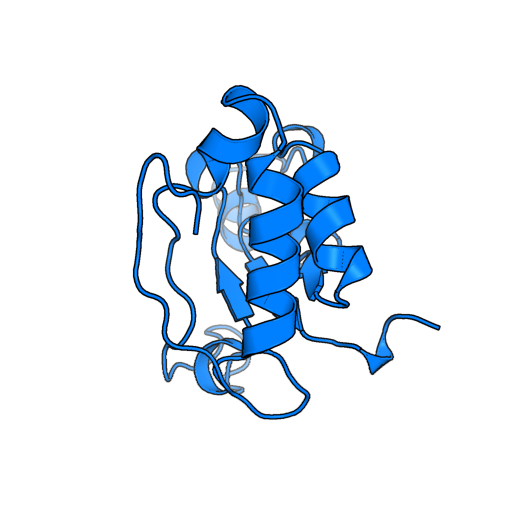 C . SER A 1 79 ? 19.776 5.467 -6.606 1.00 90.44 79 SER A C 1
A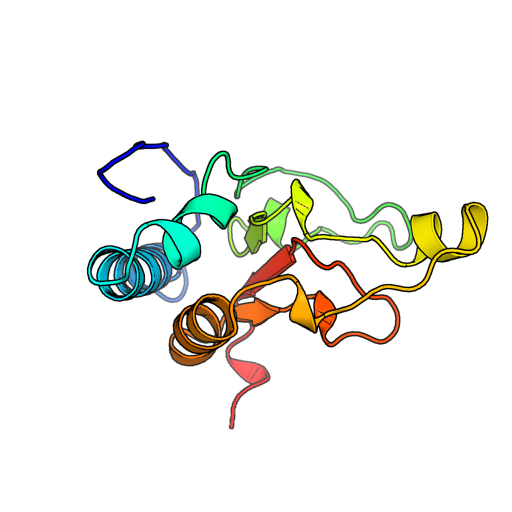TOM 600 O O . SER A 1 79 ? 20.796 6.117 -6.385 1.00 90.44 79 SER A O 1
ATOM 602 N N . ARG A 1 80 ? 19.678 4.605 -7.624 1.00 89.38 80 ARG A N 1
ATOM 603 C CA . ARG A 1 80 ? 20.787 4.341 -8.542 1.00 89.38 80 ARG A CA 1
ATOM 604 C C . ARG A 1 80 ? 21.233 5.603 -9.282 1.00 89.38 80 ARG A C 1
ATOM 606 O O . ARG A 1 80 ? 22.431 5.793 -9.453 1.00 89.38 80 ARG A O 1
ATOM 613 N N . SER A 1 81 ? 20.303 6.453 -9.722 1.00 91.00 81 SER A N 1
ATOM 614 C CA . SER A 1 81 ? 20.644 7.675 -10.462 1.00 91.00 81 SER A CA 1
ATOM 615 C C . SER A 1 81 ? 21.155 8.808 -9.568 1.00 91.00 81 SER A C 1
ATOM 617 O O . SER A 1 81 ? 22.020 9.568 -9.995 1.00 91.00 81 SER A O 1
ATOM 619 N N . ARG A 1 82 ? 20.656 8.916 -8.331 1.00 93.44 82 ARG A N 1
ATOM 620 C CA . ARG A 1 82 ? 21.045 9.960 -7.366 1.00 93.44 82 ARG A CA 1
ATOM 621 C C . ARG A 1 82 ? 22.229 9.570 -6.478 1.00 93.44 82 ARG A C 1
ATOM 623 O O . ARG A 1 82 ? 22.772 10.431 -5.794 1.00 93.44 82 ARG A O 1
ATOM 630 N N . GLY A 1 83 ? 22.602 8.291 -6.443 1.00 90.75 83 GLY A N 1
ATOM 631 C CA . GLY A 1 83 ? 23.586 7.762 -5.496 1.00 90.75 83 GLY A CA 1
ATOM 632 C C . GLY A 1 83 ? 23.086 7.729 -4.045 1.00 90.75 83 GLY A C 1
ATOM 633 O O . GLY A 1 83 ? 23.900 7.736 -3.122 1.00 90.75 83 GLY A O 1
ATOM 634 N N . THR A 1 84 ? 21.766 7.724 -3.825 1.00 87.38 84 THR A N 1
ATOM 635 C CA . THR A 1 84 ? 21.167 7.635 -2.483 1.00 87.38 84 THR A CA 1
ATOM 636 C C . THR A 1 84 ? 20.990 6.181 -2.053 1.00 87.38 84 THR A C 1
ATOM 638 O O . THR A 1 84 ? 21.039 5.257 -2.867 1.00 87.38 84 THR A O 1
ATOM 641 N N . LYS A 1 85 ? 20.797 5.966 -0.749 1.00 83.62 85 LYS A N 1
ATOM 642 C CA . LYS A 1 85 ? 20.419 4.666 -0.188 1.00 83.62 85 LYS A CA 1
ATOM 643 C C . LYS A 1 85 ? 18.983 4.738 0.307 1.00 83.62 85 LYS A C 1
ATOM 645 O O . LYS A 1 85 ? 18.594 5.745 0.892 1.00 83.62 85 LYS A O 1
ATOM 650 N N . PHE A 1 86 ? 18.237 3.663 0.101 1.00 88.50 86 PHE A N 1
ATOM 651 C CA . PHE A 1 86 ? 16.930 3.487 0.711 1.00 88.50 86 PHE A CA 1
ATOM 652 C C . PHE A 1 86 ? 17.092 3.044 2.168 1.00 88.50 86 PHE A C 1
ATOM 654 O O . PHE A 1 86 ? 17.800 2.074 2.444 1.00 88.50 86 PHE A O 1
ATOM 661 N N . ASP A 1 87 ? 16.458 3.776 3.083 1.00 86.69 87 ASP A N 1
ATOM 662 C CA . ASP A 1 87 ? 16.348 3.403 4.491 1.00 86.69 87 ASP A CA 1
ATOM 663 C C . ASP A 1 87 ? 14.920 2.908 4.771 1.00 86.69 87 ASP A C 1
ATOM 665 O O . ASP A 1 87 ? 14.001 3.723 4.904 1.00 86.69 87 ASP A O 1
ATOM 669 N N . PRO A 1 88 ? 14.706 1.585 4.870 1.00 82.06 88 PRO A N 1
ATOM 670 C CA . PRO A 1 88 ? 13.383 1.037 5.125 1.00 82.06 88 PRO A CA 1
ATOM 671 C C . PRO A 1 88 ? 12.833 1.398 6.515 1.00 82.06 88 PRO A C 1
ATOM 673 O O . PRO A 1 88 ? 11.628 1.289 6.724 1.00 82.06 88 PRO A O 1
ATOM 676 N N . GLY A 1 89 ? 13.674 1.851 7.455 1.00 84.25 89 GLY A N 1
ATOM 677 C CA . GLY A 1 89 ? 13.260 2.233 8.809 1.00 84.25 89 GLY A CA 1
ATOM 678 C C . GLY A 1 89 ? 12.472 3.544 8.889 1.00 84.25 89 GLY A C 1
ATOM 679 O O . GLY A 1 89 ? 11.972 3.890 9.959 1.00 84.25 89 GLY A O 1
ATOM 680 N N . GLN A 1 90 ? 12.347 4.285 7.783 1.00 86.75 90 GLN A N 1
ATOM 681 C CA . GLN A 1 90 ? 11.599 5.543 7.746 1.00 86.75 90 GLN A CA 1
ATOM 682 C C . GLN A 1 90 ? 10.076 5.354 7.752 1.00 86.75 90 GLN A C 1
ATOM 684 O O . GLN A 1 90 ? 9.355 6.257 8.186 1.00 86.75 90 GLN A O 1
ATOM 689 N N . LEU A 1 91 ? 9.579 4.206 7.281 1.00 92.62 91 LEU A N 1
ATOM 690 C CA . LEU A 1 91 ? 8.158 3.875 7.331 1.00 92.62 91 LEU A CA 1
ATOM 691 C C . LEU A 1 91 ? 7.857 3.164 8.665 1.00 92.62 91 LEU A C 1
ATOM 693 O O . LEU A 1 91 ? 8.532 2.182 8.976 1.00 92.62 91 LEU A O 1
ATOM 697 N N . PRO A 1 92 ? 6.871 3.622 9.463 1.00 94.88 92 PRO A N 1
ATOM 698 C CA . PRO A 1 92 ? 6.519 2.968 10.722 1.00 94.88 92 PRO A CA 1
ATOM 699 C C . PRO A 1 92 ? 6.233 1.477 10.524 1.00 94.88 92 PRO A C 1
ATOM 701 O O . PRO A 1 92 ? 5.412 1.113 9.679 1.00 94.88 92 PRO A O 1
ATOM 704 N N . GLY A 1 93 ? 6.901 0.622 11.303 1.00 95.44 93 GLY A N 1
ATOM 705 C CA . GLY A 1 93 ? 6.786 -0.835 11.189 1.00 95.44 93 GLY A CA 1
ATOM 706 C C . GLY A 1 93 ? 5.354 -1.333 11.379 1.00 95.44 93 GLY A C 1
ATOM 707 O O . GLY A 1 93 ? 4.938 -2.277 10.717 1.00 95.44 93 GLY A O 1
ATOM 708 N N . GLU A 1 94 ? 4.558 -0.626 12.178 1.00 97.25 94 GLU A N 1
ATOM 709 C CA . GLU A 1 94 ? 3.148 -0.933 12.406 1.00 97.25 94 GLU A CA 1
ATOM 710 C C . GLU A 1 94 ? 2.304 -0.844 11.122 1.00 97.25 94 GLU A C 1
ATOM 712 O O . GLU A 1 94 ? 1.310 -1.556 10.978 1.00 97.25 94 GLU A O 1
ATOM 717 N N . ILE A 1 95 ? 2.705 0.002 10.161 1.00 97.00 95 ILE A N 1
ATOM 718 C CA . ILE A 1 95 ? 2.074 0.056 8.836 1.00 97.00 95 ILE A CA 1
ATOM 719 C C . ILE A 1 95 ? 2.374 -1.236 8.079 1.00 97.00 95 ILE A C 1
ATOM 721 O O . ILE A 1 95 ? 1.450 -1.863 7.565 1.00 97.00 95 ILE A O 1
ATOM 725 N N . LEU A 1 96 ? 3.643 -1.653 8.039 1.00 96.62 96 LEU A N 1
ATOM 726 C CA . LEU A 1 96 ? 4.054 -2.884 7.359 1.00 96.62 96 LEU A CA 1
ATOM 727 C C . LEU A 1 96 ? 3.319 -4.090 7.952 1.00 96.62 96 LEU A C 1
ATOM 729 O O . LEU A 1 96 ? 2.744 -4.877 7.207 1.00 96.62 96 LEU A O 1
ATOM 733 N N . GLU A 1 97 ? 3.288 -4.200 9.279 1.00 97.62 97 GLU A N 1
ATOM 734 C CA . GLU A 1 97 ? 2.615 -5.288 9.993 1.00 97.62 97 GLU A CA 1
ATOM 735 C C . GLU A 1 97 ? 1.114 -5.342 9.683 1.00 97.62 97 GLU A C 1
ATOM 737 O O . GLU A 1 97 ? 0.587 -6.417 9.392 1.00 97.62 97 GLU A O 1
ATOM 742 N N . ALA A 1 98 ? 0.426 -4.193 9.685 1.00 98.25 98 ALA A N 1
ATOM 743 C CA . ALA A 1 98 ? -0.998 -4.132 9.365 1.00 98.25 98 ALA A CA 1
ATOM 744 C C . ALA A 1 98 ? -1.287 -4.602 7.930 1.00 98.25 98 ALA A C 1
ATOM 746 O O . ALA A 1 98 ? -2.224 -5.369 7.712 1.00 98.25 98 ALA A O 1
ATOM 747 N N . PHE A 1 99 ? -0.474 -4.181 6.956 1.00 98.38 99 PHE A N 1
ATOM 748 C CA . PHE A 1 99 ? -0.609 -4.614 5.563 1.00 98.38 99 PHE A CA 1
ATOM 749 C C . PHE A 1 99 ? -0.301 -6.110 5.384 1.00 98.38 99 PHE A C 1
ATOM 751 O O . PHE A 1 99 ? -1.069 -6.826 4.734 1.00 98.38 99 PHE A O 1
ATOM 758 N N . GLU A 1 100 ? 0.778 -6.609 5.987 1.00 97.81 100 GLU A N 1
ATOM 759 C CA . GLU A 1 100 ? 1.203 -8.007 5.848 1.00 97.81 100 GLU A CA 1
ATOM 760 C C . GLU A 1 100 ? 0.246 -8.989 6.534 1.00 97.81 100 GLU A C 1
ATOM 762 O O . GLU A 1 100 ? 0.001 -10.075 5.998 1.00 97.81 100 GLU A O 1
ATOM 767 N N . ALA A 1 101 ? -0.387 -8.592 7.644 1.00 98.19 101 ALA A N 1
ATOM 768 C CA . ALA A 1 101 ? -1.468 -9.355 8.273 1.00 98.19 101 ALA A CA 1
ATOM 769 C C . ALA A 1 101 ? -2.641 -9.614 7.306 1.00 98.19 101 ALA A C 1
ATOM 771 O O . ALA A 1 101 ? -3.276 -10.670 7.349 1.00 98.19 101 ALA A O 1
ATOM 772 N N . GLU A 1 102 ? -2.877 -8.690 6.372 1.00 98.56 102 GLU A N 1
ATOM 773 C CA . GLU A 1 102 ? -3.900 -8.791 5.327 1.00 98.56 102 GLU A CA 1
ATOM 774 C C . GLU A 1 102 ? -3.349 -9.240 3.963 1.00 98.56 102 GLU A C 1
ATOM 776 O O . GLU A 1 102 ? -4.063 -9.216 2.957 1.00 98.56 102 GLU A O 1
ATOM 781 N N . ARG A 1 103 ? -2.115 -9.764 3.952 1.00 98.06 103 ARG A N 1
ATOM 782 C CA . ARG A 1 103 ? -1.411 -10.352 2.799 1.00 98.06 103 ARG A CA 1
ATOM 783 C C . ARG A 1 103 ? -1.031 -9.365 1.693 1.00 98.06 103 ARG A C 1
ATOM 785 O O . ARG A 1 103 ? -0.861 -9.760 0.535 1.00 98.06 103 ARG A O 1
ATOM 792 N N . PHE A 1 104 ? -0.871 -8.096 2.043 1.00 98.38 104 PHE A N 1
ATOM 793 C CA . PHE A 1 104 ? -0.199 -7.130 1.185 1.00 98.38 104 PHE A CA 1
ATOM 794 C C . PHE A 1 104 ? 1.299 -7.162 1.475 1.00 98.38 104 PHE A C 1
ATOM 796 O O . PHE A 1 104 ? 1.718 -6.892 2.597 1.00 98.38 104 PHE A O 1
ATOM 803 N N . ILE A 1 105 ? 2.108 -7.499 0.473 1.00 97.69 105 ILE A N 1
ATOM 804 C CA . ILE A 1 105 ? 3.565 -7.436 0.583 1.00 97.69 105 ILE A CA 1
ATOM 805 C C . ILE A 1 105 ? 4.044 -6.017 0.285 1.00 97.69 105 ILE A C 1
ATOM 807 O O . ILE A 1 105 ? 3.525 -5.347 -0.608 1.00 97.69 105 ILE A O 1
ATOM 811 N N . TRP A 1 106 ? 5.053 -5.570 1.028 1.00 97.62 106 TRP A N 1
ATOM 812 C CA . TRP A 1 106 ? 5.678 -4.271 0.819 1.00 97.62 106 TRP A CA 1
ATOM 813 C C . TRP A 1 106 ? 6.817 -4.335 -0.206 1.00 97.62 106 TRP A C 1
ATOM 815 O O . TRP A 1 106 ? 7.757 -5.124 -0.062 1.00 97.62 106 TRP A O 1
ATOM 825 N N . GLY A 1 107 ? 6.774 -3.446 -1.199 1.00 95.44 107 GLY A N 1
ATOM 826 C CA . GLY A 1 107 ? 7.785 -3.315 -2.248 1.00 95.44 107 GLY A CA 1
ATOM 827 C C . GLY A 1 107 ? 9.169 -2.927 -1.729 1.00 95.44 107 GLY A C 1
ATOM 828 O O . GLY A 1 107 ? 10.175 -3.231 -2.367 1.00 95.44 107 GLY A O 1
ATOM 829 N N . GLY A 1 108 ? 9.265 -2.339 -0.532 1.00 93.81 108 GLY A N 1
ATOM 830 C CA . GLY A 1 108 ? 10.542 -2.037 0.122 1.00 93.81 108 GLY A CA 1
ATOM 831 C C . GLY A 1 108 ? 11.391 -3.270 0.467 1.00 93.81 108 GLY A C 1
ATOM 832 O O . GLY A 1 108 ? 12.593 -3.133 0.683 1.00 93.81 108 GLY A O 1
ATOM 833 N N . LYS A 1 109 ? 10.804 -4.478 0.491 1.00 90.81 109 LYS A N 1
ATOM 834 C CA . LYS A 1 109 ? 11.525 -5.742 0.746 1.00 90.81 109 LYS A CA 1
ATOM 835 C C . LYS A 1 109 ? 12.150 -6.360 -0.512 1.00 90.81 109 LYS A C 1
ATOM 837 O O . LYS A 1 109 ? 12.838 -7.375 -0.412 1.00 90.81 109 LYS A O 1
ATOM 842 N N . TRP A 1 110 ? 11.889 -5.813 -1.698 1.00 92.06 110 TRP A N 1
ATOM 843 C CA . TRP A 1 110 ? 12.367 -6.389 -2.955 1.00 92.06 110 TRP A CA 1
ATOM 844 C C . TRP A 1 110 ? 13.808 -5.980 -3.273 1.00 92.06 110 TRP A C 1
ATOM 846 O O . TRP A 1 110 ? 14.298 -4.950 -2.821 1.00 92.06 110 TRP A O 1
ATOM 856 N N . PHE A 1 111 ? 14.482 -6.765 -4.121 1.00 88.94 111 PHE A N 1
ATOM 857 C CA . PHE A 1 111 ? 15.803 -6.395 -4.642 1.00 88.94 111 PHE A CA 1
ATOM 858 C C . PHE A 1 111 ? 15.741 -5.089 -5.456 1.00 88.94 111 PHE A C 1
ATOM 860 O O . PHE A 1 111 ? 16.527 -4.170 -5.239 1.00 88.94 111 PHE A O 1
ATOM 867 N N . HIS A 1 112 ? 14.758 -4.991 -6.355 1.00 90.94 112 HIS A N 1
ATOM 868 C CA . HIS A 1 112 ? 14.357 -3.747 -7.012 1.00 90.94 112 HIS A CA 1
ATOM 869 C C . HIS A 1 112 ? 13.214 -3.120 -6.214 1.00 90.94 112 HIS A C 1
ATOM 871 O O . HIS A 1 112 ? 12.046 -3.254 -6.574 1.00 90.94 112 HIS A O 1
ATOM 877 N N . TYR A 1 113 ? 13.565 -2.516 -5.080 1.00 92.88 113 TYR A N 1
ATOM 878 C CA . TYR A 1 113 ? 12.596 -1.989 -4.128 1.00 92.88 113 TYR A CA 1
ATOM 879 C C . TYR A 1 113 ? 11.761 -0.830 -4.680 1.00 92.88 113 TYR A C 1
ATOM 881 O O . TYR A 1 113 ? 12.230 0.007 -5.460 1.00 92.88 113 TYR A O 1
ATOM 889 N N . ASP A 1 114 ? 10.529 -0.772 -4.183 1.00 93.38 114 ASP A N 1
ATOM 890 C CA . ASP A 1 114 ? 9.589 0.330 -4.355 1.0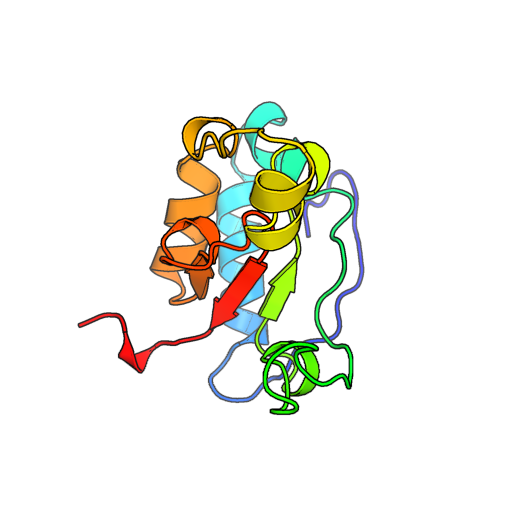0 93.38 114 ASP A CA 1
ATOM 891 C C . ASP A 1 114 ? 8.953 0.660 -2.994 1.00 93.38 114 ASP A C 1
ATOM 893 O O . ASP A 1 114 ? 8.032 -0.012 -2.530 1.00 93.38 114 ASP A O 1
ATOM 897 N N . GLY A 1 115 ? 9.525 1.641 -2.286 1.00 94.06 115 GLY A N 1
ATOM 898 C CA . GLY A 1 115 ? 9.255 1.859 -0.859 1.00 94.06 115 GLY A CA 1
ATOM 899 C C . GLY A 1 115 ? 7.858 2.389 -0.522 1.00 94.06 115 GLY A C 1
ATOM 900 O O . GLY A 1 115 ? 7.471 2.370 0.645 1.00 94.06 115 GLY A O 1
ATOM 901 N N . LEU A 1 116 ? 7.098 2.860 -1.509 1.00 95.19 116 LEU A N 1
ATOM 902 C CA . LEU A 1 116 ? 5.716 3.317 -1.320 1.00 95.19 116 LEU A CA 1
ATOM 903 C C . LEU A 1 116 ? 4.679 2.227 -1.620 1.00 95.19 116 LEU A C 1
ATOM 905 O O . LEU A 1 116 ? 3.515 2.375 -1.247 1.00 95.19 116 LEU A O 1
ATOM 909 N N . HIS A 1 117 ? 5.095 1.154 -2.291 1.00 97.00 117 HIS A N 1
ATOM 910 C CA . HIS A 1 117 ? 4.193 0.218 -2.937 1.00 97.00 117 HIS A CA 1
ATOM 911 C C . HIS A 1 117 ? 3.802 -0.946 -2.028 1.00 97.00 117 HIS A C 1
ATOM 913 O O . HIS A 1 117 ? 4.657 -1.611 -1.438 1.00 97.00 117 HIS A O 1
ATOM 919 N N . PHE A 1 118 ? 2.505 -1.232 -1.960 1.00 98.31 118 PHE A N 1
ATOM 920 C CA . PHE A 1 118 ? 1.953 -2.430 -1.337 1.00 98.31 118 PHE A CA 1
ATOM 921 C C . PHE A 1 118 ? 1.065 -3.160 -2.340 1.00 98.31 118 PHE A C 1
ATOM 923 O O . PHE A 1 118 ? 0.135 -2.564 -2.884 1.00 98.31 118 PHE A O 1
ATOM 930 N N . GLU A 1 119 ? 1.294 -4.457 -2.547 1.00 98.06 119 GLU A N 1
ATOM 931 C CA . GLU A 1 119 ? 0.476 -5.286 -3.444 1.00 98.06 119 GLU A CA 1
ATOM 932 C C . GLU A 1 119 ? -0.053 -6.543 -2.751 1.00 98.06 119 GLU A C 1
ATOM 934 O O . GLU A 1 119 ? 0.644 -7.193 -1.972 1.00 98.06 119 GLU A O 1
ATOM 939 N N . TYR A 1 120 ? -1.307 -6.898 -3.029 1.00 98.31 120 TYR A N 1
ATOM 940 C CA . TYR A 1 120 ? -1.942 -8.098 -2.493 1.00 98.31 120 TYR A CA 1
ATOM 941 C C . TYR A 1 120 ? -1.381 -9.347 -3.176 1.00 98.31 120 TYR A C 1
ATOM 943 O O . TYR A 1 120 ? -1.627 -9.569 -4.363 1.00 98.31 120 TYR A O 1
ATOM 951 N N . ARG A 1 121 ? -0.638 -10.162 -2.418 1.00 97.00 121 ARG A N 1
ATOM 952 C CA . ARG A 1 121 ? 0.072 -11.361 -2.898 1.00 97.00 121 ARG A CA 1
ATOM 953 C C . ARG A 1 121 ? -0.057 -12.505 -1.888 1.00 97.00 121 ARG A C 1
ATOM 955 O O . ARG A 1 121 ? 0.928 -12.879 -1.243 1.00 97.00 121 ARG A O 1
ATOM 962 N N . PRO A 1 122 ? -1.272 -13.047 -1.686 1.00 96.69 122 PRO A N 1
ATOM 963 C CA . PRO A 1 122 ? -1.541 -14.050 -0.656 1.00 96.69 122 PRO A CA 1
ATOM 964 C C . PRO A 1 122 ? -0.681 -15.306 -0.788 1.00 96.69 122 PRO A C 1
ATOM 966 O O . PRO A 1 122 ? -0.358 -15.931 0.216 1.00 96.69 122 PRO A O 1
ATOM 969 N N . GLU A 1 123 ? -0.256 -15.652 -1.998 1.00 96.19 123 GLU A N 1
ATOM 970 C CA . GLU A 1 123 ? 0.588 -16.807 -2.281 1.00 96.19 123 GLU A CA 1
ATOM 971 C C . GLU A 1 123 ? 2.009 -16.709 -1.702 1.00 96.19 123 GLU A C 1
ATOM 973 O O . GLU A 1 123 ? 2.702 -17.725 -1.621 1.00 96.19 123 GLU A O 1
ATOM 978 N N . LEU A 1 124 ? 2.454 -15.511 -1.302 1.00 95.06 124 LEU A N 1
ATOM 979 C CA . LEU A 1 124 ? 3.782 -15.288 -0.720 1.00 95.06 124 LEU A CA 1
ATOM 980 C C . LEU A 1 124 ? 3.824 -15.513 0.795 1.00 95.06 124 LEU A C 1
ATOM 982 O O . LEU A 1 124 ? 4.908 -15.548 1.373 1.00 95.06 124 LEU A O 1
ATOM 986 N N . PHE A 1 125 ? 2.671 -15.692 1.439 1.00 91.38 125 PHE A N 1
ATOM 987 C CA . PHE A 1 125 ? 2.579 -15.864 2.880 1.00 91.38 125 PHE A CA 1
ATOM 988 C C . PHE A 1 125 ? 2.058 -17.273 3.197 1.00 91.38 125 PHE A C 1
ATOM 990 O O . PHE A 1 125 ? 0.873 -17.554 3.020 1.00 91.38 125 PHE A O 1
ATOM 997 N N . ARG A 1 126 ? 2.953 -18.154 3.653 1.00 78.00 126 ARG A N 1
ATOM 998 C CA . ARG A 1 126 ? 2.628 -19.515 4.109 1.00 78.00 126 ARG A CA 1
ATOM 999 C C . ARG A 1 126 ? 2.431 -19.561 5.615 1.00 78.00 126 ARG A C 1
ATOM 1001 O O . ARG A 1 126 ? 3.172 -18.834 6.311 1.00 78.00 126 ARG A O 1
#

InterPro domains:
  IPR009045 Peptidase M74/Hedgehog-like, zinc-binding domain superfamily [G3DSA:3.30.1380.10] (23-119)
  IPR009045 Peptidase M74/Hedgehog-like, zinc-binding domain superfamily [SSF55166] (43-123)
  IPR039561 Peptidase M15C [PF13539] (57-120)